Protein AF-A0A2S6SZJ9-F1 (afdb_monomer_lite)

Sequence (63 aa):
MFYWTIILFGILLMSISLSNPVYNLLLKKYIKVNLLFQIFIRVFLFIISLIIILLGLYVESKF

pLDDT: mean 82.36, std 10.35, range [62.09, 95.06]

Structure (mmCIF, N/CA/C/O backbone):
data_AF-A0A2S6SZJ9-F1
#
_entry.id   AF-A0A2S6SZJ9-F1
#
loop_
_atom_site.group_PDB
_atom_site.id
_atom_site.type_symbol
_atom_site.label_atom_id
_atom_site.label_alt_id
_atom_site.label_comp_id
_atom_site.label_asym_id
_atom_site.label_entity_id
_atom_site.label_seq_id
_atom_site.pdbx_PDB_ins_code
_atom_site.Cartn_x
_atom_site.Cartn_y
_atom_site.Cartn_z
_atom_site.occupancy
_atom_site.B_iso_or_equiv
_atom_site.auth_seq_id
_atom_site.auth_comp_id
_atom_site.auth_asym_id
_atom_site.auth_atom_id
_atom_site.pdbx_PDB_model_num
ATOM 1 N N . MET A 1 1 ? 15.976 3.567 -12.770 1.00 70.81 1 MET A N 1
ATOM 2 C CA . MET A 1 1 ? 15.483 4.643 -11.873 1.00 70.81 1 MET A CA 1
ATOM 3 C C . MET A 1 1 ? 13.995 4.537 -11.543 1.00 70.81 1 MET A C 1
ATOM 5 O O . MET A 1 1 ? 13.667 4.608 -10.370 1.00 70.81 1 MET A O 1
ATOM 9 N N . PHE A 1 2 ? 13.097 4.331 -12.515 1.00 80.12 2 PHE A N 1
ATOM 10 C CA . PHE A 1 2 ? 11.645 4.216 -12.257 1.00 80.12 2 PHE A CA 1
ATOM 11 C C . PHE A 1 2 ? 11.228 2.964 -11.454 1.00 80.12 2 PHE A C 1
ATOM 13 O O . PHE A 1 2 ? 10.190 2.949 -10.807 1.00 80.12 2 PHE A O 1
ATOM 20 N N . TYR A 1 3 ? 12.031 1.899 -11.464 1.00 85.31 3 TYR A N 1
ATOM 21 C CA . TYR A 1 3 ? 11.773 0.708 -10.647 1.00 85.31 3 TYR A CA 1
ATOM 22 C C . TYR A 1 3 ? 12.057 0.959 -9.158 1.00 85.31 3 TYR A C 1
ATOM 24 O O . TYR A 1 3 ? 11.286 0.525 -8.310 1.00 85.31 3 TYR A O 1
ATOM 32 N N . TRP A 1 4 ? 13.079 1.759 -8.831 1.00 88.38 4 TRP A N 1
ATOM 33 C CA . TRP A 1 4 ? 13.355 2.174 -7.453 1.00 88.38 4 TRP A CA 1
ATOM 34 C C . TRP A 1 4 ? 12.196 2.962 -6.840 1.00 88.38 4 TRP A C 1
ATOM 36 O O . TRP A 1 4 ? 11.898 2.774 -5.664 1.00 88.38 4 TRP A O 1
ATOM 46 N N . THR A 1 5 ? 11.500 3.802 -7.617 1.00 88.38 5 THR A N 1
ATOM 47 C CA . THR A 1 5 ? 10.307 4.511 -7.126 1.00 88.38 5 THR A CA 1
ATOM 48 C C . THR A 1 5 ? 9.135 3.560 -6.881 1.00 88.38 5 THR A C 1
ATOM 50 O O . THR A 1 5 ? 8.425 3.734 -5.893 1.00 88.38 5 THR A O 1
ATOM 53 N N . ILE A 1 6 ? 8.965 2.519 -7.704 1.00 88.62 6 ILE A N 1
ATOM 54 C CA . ILE A 1 6 ? 7.961 1.459 -7.491 1.00 88.62 6 ILE A CA 1
ATOM 55 C C . ILE A 1 6 ? 8.270 0.667 -6.213 1.00 88.62 6 ILE A C 1
ATOM 57 O O . ILE A 1 6 ? 7.377 0.444 -5.396 1.00 88.62 6 ILE A O 1
ATOM 61 N N . ILE A 1 7 ? 9.536 0.297 -6.004 1.00 90.44 7 ILE A N 1
ATOM 62 C CA . ILE A 1 7 ? 9.989 -0.427 -4.809 1.00 90.44 7 ILE A CA 1
ATOM 63 C C . ILE A 1 7 ? 9.790 0.435 -3.553 1.00 90.44 7 ILE A C 1
ATOM 65 O O . ILE A 1 7 ? 9.188 -0.027 -2.585 1.00 90.44 7 ILE A O 1
ATOM 69 N N . LEU A 1 8 ? 10.205 1.709 -3.581 1.00 92.56 8 LEU A N 1
ATOM 70 C CA . LEU A 1 8 ? 9.981 2.667 -2.488 1.00 92.56 8 LEU A CA 1
ATOM 71 C C . LEU A 1 8 ? 8.496 2.820 -2.154 1.00 92.56 8 LEU A C 1
ATOM 73 O O . LEU A 1 8 ? 8.121 2.824 -0.981 1.00 92.56 8 LEU A O 1
ATOM 77 N N . PHE A 1 9 ? 7.641 2.904 -3.172 1.00 89.56 9 PHE A N 1
ATOM 78 C CA . PHE A 1 9 ? 6.198 2.991 -2.978 1.00 89.56 9 PHE A CA 1
ATOM 79 C C . PHE A 1 9 ? 5.625 1.719 -2.340 1.00 89.56 9 PHE A C 1
ATOM 81 O O . PHE A 1 9 ? 4.817 1.796 -1.412 1.00 89.56 9 PHE A O 1
ATOM 88 N N . GLY A 1 10 ? 6.093 0.546 -2.772 1.00 89.94 10 GLY A N 1
ATOM 89 C CA . GLY A 1 10 ? 5.742 -0.736 -2.165 1.00 89.94 10 GLY A CA 1
ATOM 90 C C . GLY A 1 10 ? 6.144 -0.822 -0.689 1.00 89.94 10 GLY A C 1
ATOM 91 O O . GLY A 1 10 ? 5.333 -1.218 0.145 1.00 89.94 10 GLY A O 1
ATOM 92 N N . ILE A 1 11 ? 7.351 -0.370 -0.338 1.00 91.69 11 ILE A N 1
ATOM 93 C CA . ILE A 1 11 ? 7.845 -0.345 1.050 1.00 91.69 11 ILE A CA 1
ATOM 94 C C . ILE A 1 11 ? 7.012 0.606 1.919 1.00 91.69 11 ILE A C 1
ATOM 96 O O . ILE A 1 11 ? 6.661 0.265 3.051 1.00 91.69 11 ILE A O 1
ATOM 100 N N . LEU A 1 12 ? 6.636 1.777 1.395 1.00 89.69 12 LEU A N 1
ATOM 101 C CA . LEU A 1 12 ? 5.747 2.704 2.099 1.00 89.69 12 LEU A CA 1
ATOM 102 C C . LEU A 1 12 ? 4.380 2.064 2.373 1.00 89.69 12 LEU A C 1
ATOM 104 O O . LEU A 1 12 ? 3.914 2.095 3.513 1.00 89.69 12 LEU A O 1
ATOM 108 N N . LEU A 1 13 ? 3.769 1.414 1.378 1.00 87.56 13 LEU A N 1
ATOM 109 C CA . LEU A 1 13 ? 2.509 0.681 1.556 1.00 87.56 13 LEU A CA 1
ATOM 110 C C . LEU A 1 13 ? 2.636 -0.449 2.585 1.00 87.56 13 LEU A C 1
ATOM 112 O O . LEU A 1 13 ? 1.759 -0.620 3.436 1.00 87.56 13 LEU A O 1
ATOM 116 N N . MET A 1 14 ? 3.755 -1.173 2.56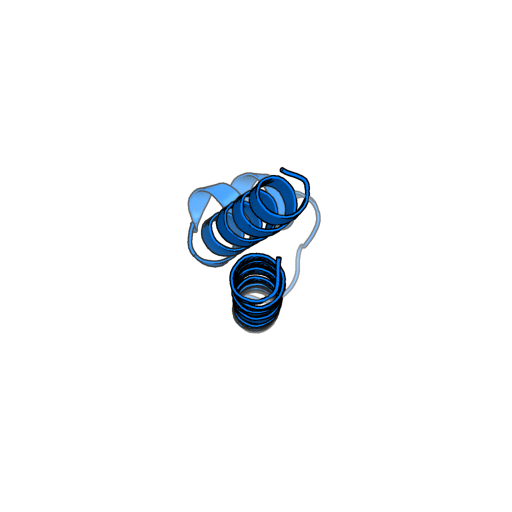1 1.00 89.25 14 MET A N 1
ATOM 117 C CA . MET A 1 14 ? 4.050 -2.232 3.522 1.00 89.25 14 MET A CA 1
ATOM 118 C C . MET A 1 14 ? 4.150 -1.665 4.944 1.00 89.25 14 MET A C 1
ATOM 120 O O . MET A 1 14 ? 3.521 -2.191 5.866 1.00 89.25 14 MET A O 1
ATOM 124 N N . SER A 1 15 ? 4.833 -0.530 5.120 1.00 87.12 15 SER A N 1
ATOM 125 C CA . SER A 1 15 ? 4.951 0.152 6.414 1.00 87.12 15 SER A CA 1
ATOM 126 C C . SER A 1 15 ? 3.594 0.598 6.976 1.00 87.12 15 SER A C 1
ATOM 128 O O . SER A 1 15 ? 3.357 0.457 8.177 1.00 87.12 15 SER A O 1
ATOM 130 N N . ILE A 1 16 ? 2.674 1.053 6.114 1.00 83.88 16 ILE A N 1
ATOM 131 C CA . ILE A 1 16 ? 1.311 1.466 6.484 1.00 83.88 16 ILE A CA 1
ATOM 132 C C . ILE A 1 16 ? 0.471 0.257 6.913 1.00 83.88 16 ILE A C 1
ATOM 134 O O . ILE A 1 16 ? -0.328 0.363 7.845 1.00 83.88 16 ILE A O 1
ATOM 138 N N . SER A 1 17 ? 0.659 -0.896 6.265 1.00 84.25 17 SER A N 1
ATOM 139 C CA . SER A 1 17 ? -0.064 -2.128 6.603 1.00 84.25 17 SER A CA 1
ATOM 140 C C . SER A 1 17 ? 0.340 -2.709 7.969 1.00 84.25 17 SER A C 1
ATOM 142 O O . SER A 1 17 ? -0.517 -3.200 8.707 1.00 84.25 17 SER A O 1
ATOM 144 N N . LEU A 1 18 ? 1.623 -2.600 8.334 1.00 81.25 18 LEU A N 1
ATOM 145 C CA . LEU A 1 18 ? 2.195 -3.111 9.586 1.00 81.25 18 LEU A CA 1
ATOM 146 C C . LEU A 1 18 ? 2.030 -2.136 10.757 1.00 81.25 18 LEU A C 1
ATOM 148 O O . LEU A 1 18 ? 1.751 -2.541 11.888 1.00 81.25 18 LEU A O 1
ATOM 152 N N . SER A 1 19 ? 2.209 -0.841 10.503 1.00 77.44 19 SER A N 1
ATOM 153 C CA . SER A 1 19 ? 2.285 0.154 11.568 1.00 77.44 19 SER A CA 1
ATOM 154 C C . SER A 1 19 ? 0.902 0.516 12.091 1.00 77.44 19 SER A C 1
ATOM 156 O O . SER A 1 19 ? 0.175 1.327 11.514 1.00 77.44 19 SER A O 1
ATOM 158 N N . ASN A 1 20 ? 0.584 -0.023 13.270 1.00 66.44 20 ASN A N 1
ATOM 159 C CA . ASN A 1 20 ? -0.597 0.330 14.052 1.00 66.44 20 ASN A CA 1
ATOM 160 C C . ASN A 1 20 ? -0.843 1.853 14.157 1.00 66.44 20 ASN A C 1
ATOM 162 O O . ASN A 1 20 ? -1.956 2.277 13.846 1.00 66.44 20 ASN A O 1
ATOM 166 N N . PRO A 1 21 ? 0.152 2.691 14.523 1.00 64.62 21 PRO A N 1
ATOM 167 C CA . PRO A 1 21 ? -0.049 4.137 14.646 1.00 64.62 21 PRO A CA 1
ATOM 168 C C . PRO A 1 21 ? -0.273 4.839 13.300 1.00 64.62 21 PRO A C 1
ATOM 170 O O . PRO A 1 21 ? -1.100 5.743 13.227 1.00 64.62 21 PRO A O 1
ATOM 173 N N . VAL A 1 22 ? 0.389 4.400 12.227 1.00 65.00 22 VAL A N 1
ATOM 174 C CA . VAL A 1 22 ? 0.261 4.999 10.885 1.00 65.00 22 VAL A CA 1
ATOM 175 C C . VAL A 1 22 ? -1.103 4.677 10.275 1.00 65.00 22 VAL A C 1
ATOM 177 O O . VAL A 1 22 ? -1.782 5.569 9.776 1.00 65.00 22 VAL A O 1
ATOM 180 N N . TYR A 1 23 ? -1.571 3.436 10.409 1.00 67.50 23 TYR A N 1
ATOM 181 C CA . TYR A 1 23 ? -2.938 3.055 10.047 1.00 67.50 23 TYR A CA 1
ATOM 182 C C . TYR A 1 23 ? -3.984 3.822 10.877 1.00 67.50 23 TYR A C 1
ATOM 184 O O . TYR A 1 23 ? -5.012 4.264 10.363 1.00 67.50 23 TYR A O 1
ATOM 192 N N . ASN A 1 24 ? -3.721 4.010 12.173 1.00 68.88 24 ASN A N 1
ATOM 193 C CA . ASN A 1 24 ? -4.598 4.744 13.083 1.00 68.88 24 ASN A CA 1
ATOM 194 C C . ASN A 1 24 ? -4.656 6.251 12.747 1.00 68.88 24 ASN A C 1
ATOM 196 O O . ASN A 1 24 ? -5.711 6.858 12.896 1.00 68.88 24 ASN A O 1
ATOM 200 N N . LEU A 1 25 ? -3.561 6.839 12.254 1.00 62.09 25 LEU A N 1
ATOM 201 C CA . LEU A 1 25 ? -3.491 8.231 11.791 1.00 62.09 25 LEU A CA 1
ATOM 202 C C . LEU A 1 25 ? -4.129 8.4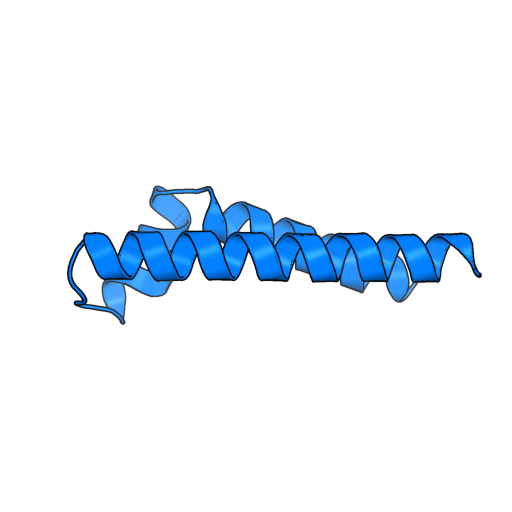35 10.408 1.00 62.09 25 LEU A C 1
ATOM 204 O O . LEU A 1 25 ? -4.891 9.382 10.229 1.00 62.09 25 LEU A O 1
ATOM 208 N N . LEU A 1 26 ? -3.839 7.556 9.442 1.00 65.19 26 LEU A N 1
ATOM 209 C CA . LEU A 1 26 ? -4.249 7.729 8.043 1.00 65.19 26 LEU A CA 1
ATOM 210 C C . LEU A 1 26 ? -5.644 7.179 7.730 1.00 65.19 26 LEU A C 1
ATOM 212 O O . LEU A 1 26 ? -6.369 7.794 6.959 1.00 65.19 26 LEU A O 1
ATOM 216 N N . LEU A 1 27 ? -6.031 6.032 8.299 1.00 66.69 27 LEU A N 1
ATOM 217 C CA . LEU A 1 27 ? -7.235 5.293 7.886 1.00 66.69 27 LEU A CA 1
ATOM 218 C C . LEU A 1 27 ? -8.339 5.303 8.945 1.00 66.69 27 LEU A C 1
ATOM 220 O O . LEU A 1 27 ? -9.508 5.462 8.601 1.00 66.69 27 LEU A O 1
ATOM 224 N N . LYS A 1 28 ? -8.008 5.208 10.238 1.00 64.81 28 LYS A N 1
ATOM 225 C CA . LYS A 1 28 ? -9.034 5.117 11.299 1.00 64.81 28 LYS A CA 1
ATOM 226 C C . LYS A 1 28 ? -9.913 6.366 11.424 1.00 64.81 28 LYS A C 1
ATOM 228 O O . LYS A 1 28 ? -11.054 6.254 11.862 1.00 64.81 28 LYS A O 1
ATOM 233 N N . LYS A 1 29 ? -9.428 7.545 11.011 1.00 65.31 29 LYS A N 1
ATOM 234 C CA . LYS A 1 29 ? -10.249 8.769 10.968 1.00 65.31 29 LYS A CA 1
ATOM 235 C C . LYS A 1 29 ? -11.372 8.685 9.922 1.00 65.31 29 LYS A C 1
ATOM 237 O O . LYS A 1 29 ? -12.427 9.274 10.132 1.00 65.31 29 LYS A O 1
ATOM 242 N N . TYR A 1 30 ? -11.163 7.933 8.841 1.00 66.50 30 TYR A N 1
ATOM 243 C CA . TYR A 1 30 ? -12.108 7.808 7.724 1.00 66.50 30 TYR A CA 1
ATOM 244 C C . TYR A 1 30 ? -12.918 6.506 7.764 1.00 66.50 30 TYR A C 1
ATOM 246 O O . TYR A 1 30 ? -14.007 6.437 7.204 1.00 66.50 30 TYR A O 1
ATOM 254 N N . ILE A 1 31 ? -12.411 5.475 8.443 1.00 65.19 31 ILE A N 1
ATOM 255 C CA . ILE A 1 31 ? -12.954 4.119 8.396 1.00 65.19 31 ILE A CA 1
ATOM 256 C C . ILE A 1 31 ? -13.373 3.677 9.811 1.00 65.19 31 ILE A C 1
ATOM 258 O O . ILE A 1 31 ? -12.582 3.135 10.582 1.00 65.19 31 ILE A O 1
ATOM 262 N N . LYS A 1 32 ? -14.653 3.893 10.158 1.00 67.06 32 LYS A N 1
ATOM 263 C CA . LYS A 1 32 ? -15.310 3.354 11.372 1.00 67.06 32 LYS A CA 1
ATOM 264 C C . LYS A 1 32 ? -15.834 1.923 11.147 1.00 67.06 32 LYS A C 1
ATOM 266 O O . LYS A 1 32 ? -16.996 1.637 11.407 1.00 67.06 32 LYS A O 1
ATOM 271 N N . VAL A 1 33 ? -15.010 1.020 10.618 1.00 67.00 33 VAL A N 1
ATOM 272 C CA . VAL A 1 33 ? -15.395 -0.401 10.462 1.00 67.00 33 VAL A CA 1
ATOM 273 C C . VAL A 1 33 ? -14.924 -1.246 11.641 1.00 67.00 33 VAL A C 1
ATOM 275 O O . VAL A 1 33 ? -13.940 -0.905 12.302 1.00 67.00 33 VAL A O 1
ATOM 278 N N . ASN A 1 34 ? -15.627 -2.356 11.890 1.00 76.12 34 ASN A N 1
ATOM 279 C CA . ASN A 1 34 ? -15.311 -3.315 12.949 1.00 76.12 34 ASN A CA 1
ATOM 280 C C . ASN A 1 34 ? -13.855 -3.796 12.891 1.00 76.12 34 ASN A C 1
ATOM 282 O O . ASN A 1 34 ? -13.253 -3.907 11.824 1.00 76.12 34 ASN A O 1
ATOM 286 N N . LEU A 1 35 ? -13.315 -4.150 14.059 1.00 74.31 35 LEU A N 1
ATOM 287 C CA . LEU A 1 35 ? -11.918 -4.550 14.255 1.00 74.31 35 LEU A CA 1
ATOM 288 C C . LEU A 1 35 ? -11.492 -5.719 13.341 1.00 74.31 35 LEU A C 1
ATOM 290 O O . LEU A 1 35 ? -10.408 -5.681 12.764 1.00 74.31 35 LEU A O 1
ATOM 294 N N . LEU A 1 36 ? -12.379 -6.697 13.116 1.00 76.44 36 LEU A N 1
ATOM 295 C CA . LEU A 1 36 ? -12.178 -7.788 12.147 1.00 76.44 36 LEU A CA 1
ATOM 296 C C . LEU A 1 36 ? -11.963 -7.281 10.714 1.00 76.44 36 LEU A C 1
ATOM 298 O O . LEU A 1 36 ? -11.082 -7.756 10.002 1.00 76.44 36 LEU A O 1
ATOM 302 N N . PHE A 1 37 ? -12.740 -6.284 10.302 1.00 79.75 37 PHE A N 1
ATOM 303 C CA . PHE A 1 37 ? -12.662 -5.713 8.962 1.00 79.75 37 PHE A CA 1
ATOM 304 C C . PHE A 1 37 ? -11.393 -4.862 8.792 1.00 79.75 37 PHE A C 1
ATOM 306 O O . PHE A 1 37 ? -10.774 -4.873 7.732 1.00 79.75 37 PHE A O 1
ATOM 313 N N . GLN A 1 38 ? -10.941 -4.187 9.857 1.00 78.06 38 GLN A N 1
ATOM 314 C CA . GLN A 1 38 ? -9.660 -3.469 9.863 1.00 78.06 38 GLN A CA 1
ATOM 315 C C . GLN A 1 38 ? -8.470 -4.418 9.680 1.00 78.06 38 GLN A C 1
ATOM 317 O O . GLN A 1 38 ? -7.558 -4.120 8.908 1.00 78.06 38 GLN A O 1
ATOM 322 N N . ILE A 1 39 ? -8.494 -5.575 10.350 1.00 83.19 39 ILE A N 1
ATOM 323 C CA . ILE A 1 39 ? -7.484 -6.629 10.182 1.00 83.19 39 ILE A CA 1
ATOM 324 C C . ILE A 1 39 ? -7.500 -7.154 8.746 1.00 83.19 39 ILE A C 1
ATOM 326 O O . ILE A 1 39 ? -6.442 -7.252 8.128 1.00 83.19 39 ILE A O 1
ATOM 330 N N . PHE A 1 40 ? -8.682 -7.421 8.186 1.00 86.81 40 PHE A N 1
ATOM 331 C CA . PHE A 1 40 ? -8.805 -7.890 6.806 1.00 86.81 40 PHE A CA 1
ATOM 332 C C . PHE A 1 40 ? -8.219 -6.887 5.803 1.00 86.81 40 PHE A C 1
ATOM 334 O O . PHE A 1 40 ? -7.410 -7.260 4.955 1.00 86.81 40 PHE A O 1
ATOM 341 N N . ILE A 1 41 ? -8.545 -5.597 5.954 1.00 84.25 41 ILE A N 1
ATOM 342 C CA . ILE A 1 41 ? -7.983 -4.517 5.130 1.00 84.25 41 ILE A CA 1
ATOM 343 C C . ILE A 1 41 ? -6.459 -4.482 5.243 1.00 84.25 41 ILE A C 1
ATOM 345 O O . ILE A 1 41 ? -5.786 -4.326 4.231 1.00 84.25 41 ILE A O 1
ATOM 349 N N . ARG A 1 42 ? -5.895 -4.641 6.446 1.00 84.69 42 ARG A N 1
ATOM 350 C CA . ARG A 1 42 ? -4.438 -4.654 6.633 1.00 84.69 42 ARG A CA 1
ATOM 351 C C . ARG A 1 42 ? -3.758 -5.824 5.955 1.00 84.69 42 ARG A C 1
ATOM 353 O O . ARG A 1 42 ? -2.748 -5.615 5.295 1.00 84.69 42 ARG A O 1
ATOM 360 N N . VAL A 1 43 ? -4.306 -7.027 6.110 1.00 89.00 43 VAL A N 1
ATOM 361 C CA . VAL A 1 43 ? -3.769 -8.228 5.460 1.00 89.00 43 VAL A CA 1
ATOM 362 C C . VAL A 1 43 ? -3.826 -8.064 3.942 1.00 89.00 43 VAL A C 1
ATOM 364 O O . VAL A 1 43 ? -2.848 -8.346 3.256 1.00 89.00 43 VAL A O 1
ATOM 367 N N . PHE A 1 44 ? -4.923 -7.519 3.417 1.00 89.69 44 PHE A N 1
ATOM 368 C CA . PHE A 1 44 ? -5.055 -7.232 1.993 1.00 89.69 44 PHE A CA 1
ATOM 369 C C . PHE A 1 44 ? -4.032 -6.190 1.509 1.00 89.69 44 PHE A C 1
ATOM 371 O O . PHE A 1 44 ? -3.347 -6.414 0.512 1.00 89.69 44 PHE A O 1
ATOM 378 N N . LEU A 1 45 ? -3.861 -5.086 2.248 1.00 88.56 45 LEU A N 1
ATOM 379 C CA . LEU A 1 45 ? -2.864 -4.051 1.945 1.00 88.56 45 LEU A CA 1
ATOM 380 C C . LEU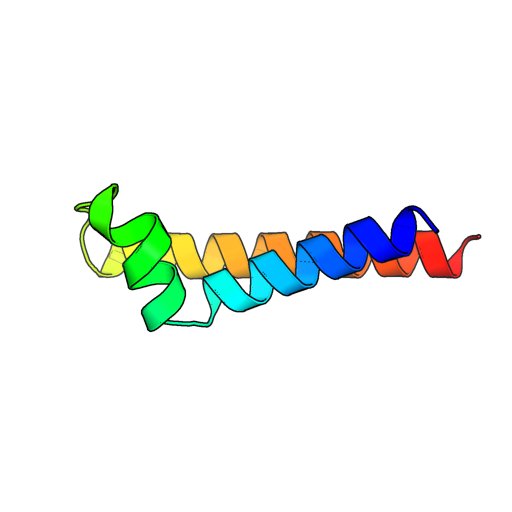 A 1 45 ? -1.434 -4.609 1.973 1.00 88.56 45 LEU A C 1
ATOM 382 O O . LEU A 1 45 ? -0.615 -4.257 1.128 1.00 88.56 45 LEU A O 1
ATOM 386 N N . PHE A 1 46 ? -1.147 -5.490 2.933 1.00 91.25 46 PHE A N 1
ATOM 387 C CA . PHE A 1 46 ? 0.142 -6.156 3.067 1.00 91.25 46 PHE A CA 1
ATOM 388 C C . PHE A 1 46 ? 0.437 -7.033 1.846 1.00 91.25 46 PHE A C 1
ATOM 390 O O . PHE A 1 46 ? 1.495 -6.889 1.237 1.00 91.25 46 PHE A O 1
ATOM 397 N N . ILE A 1 47 ? -0.519 -7.868 1.424 1.00 93.69 47 ILE A N 1
ATOM 398 C CA . ILE A 1 47 ? -0.379 -8.712 0.227 1.00 93.69 47 ILE A CA 1
ATOM 399 C C . ILE A 1 47 ? -0.143 -7.851 -1.022 1.00 93.69 47 ILE A C 1
ATOM 401 O O . ILE A 1 47 ? 0.774 -8.133 -1.791 1.00 93.69 47 ILE A O 1
ATOM 405 N N . ILE A 1 48 ? -0.904 -6.765 -1.197 1.00 93.38 48 ILE A N 1
ATOM 406 C CA . ILE A 1 48 ? -0.713 -5.827 -2.316 1.00 93.38 48 ILE A CA 1
ATOM 407 C C . ILE A 1 48 ? 0.689 -5.218 -2.291 1.00 93.38 48 ILE A C 1
ATOM 409 O O . ILE A 1 48 ? 1.356 -5.172 -3.324 1.00 93.38 48 ILE A O 1
ATOM 413 N N . SER A 1 49 ? 1.152 -4.768 -1.123 1.00 93.25 49 SER A N 1
ATOM 414 C CA . SER A 1 49 ? 2.485 -4.176 -0.993 1.00 93.25 49 SER A CA 1
ATOM 415 C C . SER A 1 49 ? 3.589 -5.166 -1.373 1.00 93.25 49 SER A C 1
ATOM 417 O O . SER A 1 49 ? 4.504 -4.807 -2.109 1.00 93.25 49 SER A O 1
ATOM 419 N N . LEU A 1 50 ? 3.446 -6.433 -0.974 1.00 94.25 50 LEU A N 1
ATOM 420 C CA . LEU A 1 50 ? 4.358 -7.521 -1.325 1.00 94.25 50 LEU A CA 1
ATOM 421 C C . LEU A 1 50 ? 4.409 -7.749 -2.836 1.00 94.25 50 LEU A C 1
ATOM 423 O O . LEU A 1 50 ? 5.495 -7.841 -3.406 1.00 94.25 50 LEU A O 1
ATOM 427 N N . ILE A 1 51 ? 3.244 -7.782 -3.490 1.00 95.06 51 ILE A N 1
ATOM 428 C CA . ILE A 1 51 ? 3.150 -7.922 -4.946 1.00 95.06 51 ILE A CA 1
ATOM 429 C C . ILE A 1 51 ? 3.875 -6.761 -5.630 1.00 95.06 51 ILE A C 1
ATOM 431 O O . ILE A 1 51 ? 4.692 -7.006 -6.508 1.00 95.06 51 ILE A O 1
ATOM 435 N N . ILE A 1 52 ? 3.634 -5.515 -5.208 1.00 92.88 52 ILE A N 1
ATOM 436 C CA . ILE A 1 52 ? 4.257 -4.320 -5.802 1.00 92.88 52 ILE A CA 1
ATOM 437 C C . ILE A 1 52 ? 5.783 -4.345 -5.646 1.00 92.88 52 ILE A C 1
ATOM 439 O O . ILE A 1 52 ? 6.494 -4.048 -6.605 1.00 92.88 52 ILE A O 1
ATOM 443 N N . ILE A 1 53 ? 6.291 -4.727 -4.470 1.00 94.19 53 ILE A N 1
ATOM 444 C CA . ILE A 1 53 ? 7.736 -4.834 -4.216 1.00 94.19 53 ILE A CA 1
ATOM 445 C C . ILE A 1 53 ? 8.357 -5.904 -5.119 1.00 94.19 53 ILE A C 1
ATOM 447 O O . ILE A 1 53 ? 9.359 -5.637 -5.779 1.00 94.19 53 ILE A O 1
ATOM 451 N N . LEU A 1 54 ? 7.749 -7.092 -5.193 1.00 94.19 54 LEU A N 1
ATOM 452 C CA . LEU A 1 54 ? 8.229 -8.181 -6.047 1.00 94.19 54 LEU A CA 1
ATOM 453 C C . LEU A 1 54 ? 8.201 -7.803 -7.530 1.00 94.19 54 LEU A C 1
ATOM 455 O O . LEU A 1 54 ? 9.119 -8.149 -8.268 1.00 94.19 54 LEU A O 1
ATOM 459 N N . LEU A 1 55 ? 7.182 -7.061 -7.965 1.00 92.38 55 LEU A N 1
ATOM 460 C CA . LEU A 1 55 ? 7.069 -6.573 -9.338 1.00 92.38 55 LEU A C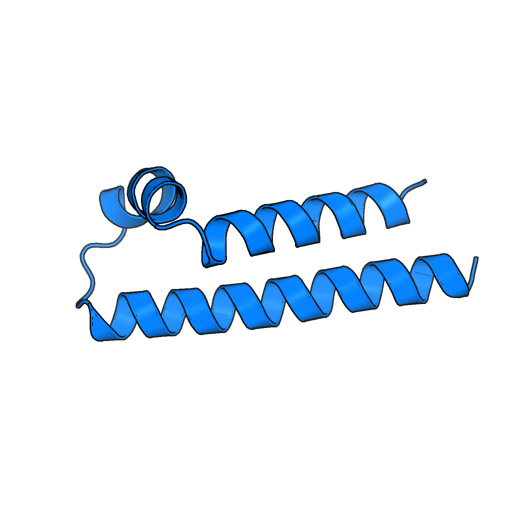A 1
ATOM 461 C C . LEU A 1 55 ? 8.157 -5.538 -9.647 1.00 92.38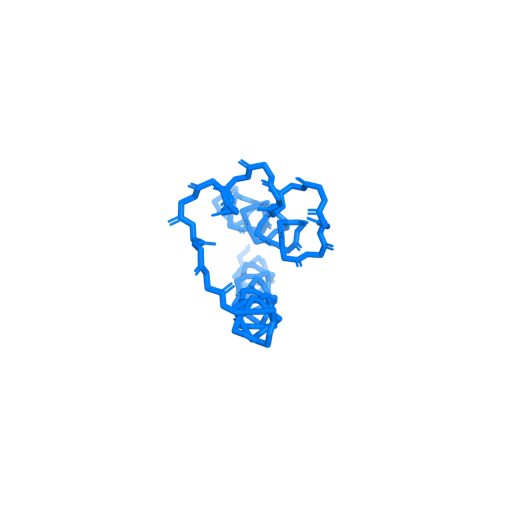 55 LEU A C 1
ATOM 463 O O . LEU A 1 55 ? 8.787 -5.610 -10.698 1.00 92.38 55 LEU A O 1
ATOM 467 N N . GLY A 1 56 ? 8.430 -4.625 -8.711 1.00 90.56 56 GLY A N 1
ATOM 468 C CA . GLY A 1 56 ? 9.528 -3.665 -8.817 1.00 90.56 56 GLY A CA 1
ATOM 469 C C . GLY A 1 56 ? 10.896 -4.346 -8.909 1.00 90.56 56 GLY A C 1
ATOM 470 O O . GLY A 1 56 ? 11.673 -4.018 -9.802 1.00 90.56 56 GLY A O 1
ATOM 471 N N . LEU A 1 57 ? 11.148 -5.343 -8.055 1.00 91.75 57 LEU A N 1
ATOM 472 C CA . LEU A 1 57 ? 12.373 -6.152 -8.068 1.00 91.75 57 LEU A CA 1
ATOM 473 C C . LEU A 1 57 ? 12.511 -6.987 -9.346 1.00 91.75 57 LEU A C 1
ATOM 475 O O . LEU A 1 57 ? 13.604 -7.126 -9.886 1.00 91.75 57 LEU A O 1
ATOM 479 N N . TYR A 1 58 ? 11.412 -7.542 -9.857 1.00 92.81 58 TYR A N 1
ATOM 480 C CA . TYR A 1 58 ? 11.424 -8.291 -11.113 1.00 92.81 58 TYR A CA 1
ATOM 481 C C . TYR A 1 58 ? 11.794 -7.397 -12.299 1.00 92.81 58 TYR A C 1
ATOM 483 O O . TYR A 1 58 ? 12.595 -7.791 -13.145 1.00 92.81 58 TYR A O 1
ATOM 491 N N . VAL A 1 59 ? 11.220 -6.190 -12.352 1.00 89.69 59 VAL A N 1
ATOM 492 C CA . VAL A 1 59 ? 11.543 -5.200 -13.386 1.00 89.69 59 VAL A CA 1
ATOM 493 C C . VAL A 1 59 ? 12.997 -4.750 -13.256 1.00 89.69 59 VAL A C 1
ATOM 495 O O . VAL A 1 59 ? 13.686 -4.695 -14.267 1.00 89.69 59 VA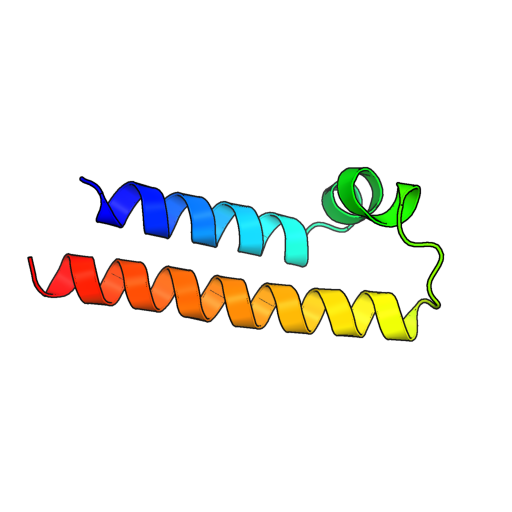L A O 1
ATOM 498 N N . GLU A 1 60 ? 13.482 -4.494 -12.040 1.00 90.44 60 GLU A N 1
ATOM 499 C CA . GLU A 1 60 ? 14.897 -4.192 -11.785 1.00 90.44 60 GLU A CA 1
ATOM 500 C C . GLU A 1 60 ? 15.823 -5.322 -12.245 1.00 90.44 60 GLU A C 1
ATOM 502 O O . GLU A 1 60 ? 16.824 -5.074 -12.894 1.00 90.44 60 GLU A O 1
ATOM 507 N N . SER A 1 61 ? 15.481 -6.581 -11.976 1.00 90.56 61 SER A N 1
ATOM 508 C CA . SER A 1 61 ? 16.313 -7.717 -12.383 1.00 90.56 61 SER A CA 1
ATOM 509 C C . SER A 1 61 ? 16.404 -7.899 -13.905 1.00 90.56 61 SER A C 1
ATOM 511 O O . SER A 1 61 ? 17.268 -8.643 -14.373 1.00 90.56 61 SER A O 1
ATOM 513 N N . LYS A 1 62 ? 15.480 -7.313 -14.672 1.00 85.00 62 LYS A N 1
ATOM 514 C CA . LYS A 1 62 ? 15.366 -7.468 -16.130 1.00 85.00 62 LYS A CA 1
ATOM 515 C C . LYS A 1 62 ? 15.985 -6.307 -16.919 1.00 85.00 62 LYS A C 1
ATOM 517 O O . LYS A 1 62 ? 16.120 -6.458 -18.133 1.00 85.00 62 LYS A O 1
ATOM 522 N N . PHE A 1 63 ? 16.321 -5.192 -16.268 1.00 73.88 63 PHE A N 1
ATOM 523 C CA . PHE A 1 63 ? 16.819 -3.953 -16.879 1.00 73.88 63 PHE A CA 1
ATOM 524 C C . PHE A 1 63 ? 18.106 -3.483 -16.207 1.00 73.88 63 PHE A C 1
ATOM 526 O O . PHE A 1 63 ? 19.042 -3.127 -16.955 1.00 73.88 63 PHE A O 1
#

Radius of gyration: 13.57 Å; chains: 1; bounding box: 32×18×32 Å

Foldseek 3Di:
DVLVVLLVVLVVLLCCLPDPVNVCVPPVVPDPDDPVVNPVVSVVSNVVSVVSNVVSVVVVVVD

Secondary structure (DSSP, 8-state):
-HHHHHHHHHHHHHHHHH-HHHHHHHTTTT----HHHHHHHHHHHHHHHHHHHHHHHHHHHH-